Protein AF-A0A3D5DJA9-F1 (afdb_monomer_lite)

Secondary structure (DSSP, 8-state):
--EE-SS-EE-S---SSPPSSSSPPP-EEEE-SHHHHHHHHHTT-EEEE-----HHHHHHHHHHHHHHHTT--PPTT------EEE---S----SSHHHHHHHHHHHHHHHHHHHS--

Foldseek 3Di:
DADDDDVDGGDDDDDPPDDPDLADDQAEDADAALVSLLVCLQQQHAYEDPHPDDPVRVVSSLVNNVVSNVNHDHDPRYDHDHHYHYDDPLDFDDPDPVVRCVVSVVVVVVVVVVVDPD

Sequence (118 aa):
MEHHGEFYNIEPTIVWPRLYQPQFPEIHVAATSLETHIEAGKIGTGVMNASPFAWDYLEDCIKAYKNALRDAQPLSGVGVTDTISLGVFGVHCARTRAVALEEARPSSLGFAKFLMSF

Radius of gyration: 19.24 Å; chains: 1; bounding box: 38×29×57 Å

pLDDT: mean 92.76, std 6.29, range [60.84, 98.31]

Structure (mmCIF, N/CA/C/O backbone):
data_AF-A0A3D5DJA9-F1
#
_entry.id   AF-A0A3D5DJA9-F1
#
loop_
_atom_site.group_PDB
_atom_site.id
_atom_site.type_symbol
_atom_site.label_atom_id
_atom_site.label_alt_id
_atom_site.label_comp_id
_atom_site.label_asym_id
_atom_site.label_entity_id
_atom_site.label_seq_id
_atom_site.pdbx_PDB_ins_code
_atom_site.Cartn_x
_atom_site.Cartn_y
_atom_site.Cartn_z
_atom_site.occupancy
_atom_site.B_iso_or_equiv
_atom_site.auth_seq_id
_atom_site.auth_comp_id
_atom_site.auth_asym_id
_atom_site.auth_atom_id
_atom_site.pdbx_PDB_model_num
ATOM 1 N N . MET A 1 1 ? -5.163 6.553 25.450 1.00 88.44 1 MET A N 1
ATOM 2 C CA . MET A 1 1 ? -4.647 5.413 24.676 1.00 88.44 1 MET A CA 1
ATOM 3 C C . MET A 1 1 ? -3.870 4.560 25.650 1.00 88.44 1 MET A C 1
ATOM 5 O O . MET A 1 1 ? -3.117 5.113 26.438 1.00 88.44 1 MET A O 1
ATOM 9 N N . GLU A 1 2 ? -4.108 3.261 25.617 1.00 95.38 2 GLU A N 1
ATOM 10 C CA . GLU A 1 2 ? -3.396 2.239 26.382 1.00 95.38 2 GLU A CA 1
ATOM 11 C C . GLU A 1 2 ? -3.302 1.001 25.486 1.00 95.38 2 GLU A C 1
ATOM 13 O O . GLU A 1 2 ? -4.168 0.805 24.625 1.00 95.38 2 GLU A O 1
ATOM 18 N N . HIS A 1 3 ? -2.239 0.214 25.613 1.00 95.25 3 HIS A N 1
ATOM 19 C CA . HIS A 1 3 ? -2.079 -1.016 24.840 1.00 95.25 3 HIS A CA 1
ATOM 20 C C . HIS A 1 3 ? -1.105 -1.967 25.532 1.00 95.25 3 HIS A C 1
ATOM 22 O O . HIS A 1 3 ? 0.015 -1.575 25.833 1.00 95.25 3 HIS A O 1
ATOM 28 N N . HIS A 1 4 ? -1.497 -3.226 25.715 1.00 96.19 4 HIS A N 1
ATOM 29 C CA . HIS A 1 4 ? -0.638 -4.275 26.266 1.00 96.19 4 HIS A CA 1
ATOM 30 C C . HIS A 1 4 ? -0.559 -5.426 25.257 1.00 96.19 4 HIS A C 1
ATOM 32 O O . HIS A 1 4 ? -1.411 -6.313 25.249 1.00 96.19 4 HIS A O 1
ATOM 38 N N . GLY A 1 5 ? 0.426 -5.367 24.364 1.00 96.19 5 GLY A N 1
ATOM 39 C CA . GLY A 1 5 ? 0.651 -6.346 23.304 1.00 96.19 5 GLY A CA 1
ATOM 40 C C . GLY A 1 5 ? 2.056 -6.939 23.347 1.00 96.19 5 GLY A C 1
ATOM 41 O O . GLY A 1 5 ? 2.888 -6.566 24.169 1.00 96.19 5 GLY A O 1
ATOM 42 N N . GLU A 1 6 ? 2.326 -7.861 22.427 1.00 97.38 6 GLU A N 1
ATOM 43 C CA . GLU A 1 6 ? 3.624 -8.540 22.313 1.00 97.38 6 GLU A CA 1
ATOM 44 C C . GLU A 1 6 ? 4.774 -7.562 22.029 1.00 97.38 6 GLU A C 1
ATOM 46 O O . GLU A 1 6 ? 5.832 -7.636 22.649 1.00 97.38 6 GLU A O 1
ATOM 51 N N . PHE A 1 7 ? 4.551 -6.621 21.108 1.00 96.31 7 PHE A N 1
ATOM 52 C CA . PHE A 1 7 ? 5.583 -5.686 20.653 1.00 96.31 7 PHE A CA 1
ATOM 53 C C . PHE A 1 7 ? 5.562 -4.344 21.387 1.00 96.31 7 PHE A C 1
ATOM 55 O O . PHE A 1 7 ? 6.583 -3.660 21.447 1.00 96.31 7 PHE A O 1
ATOM 62 N N . TYR A 1 8 ? 4.410 -3.950 21.936 1.00 95.38 8 TYR A N 1
ATOM 63 C CA . TYR A 1 8 ? 4.226 -2.648 22.569 1.00 95.38 8 TYR A CA 1
ATOM 64 C C . TYR A 1 8 ? 3.495 -2.784 23.899 1.00 95.38 8 TYR A C 1
ATOM 66 O O . TYR A 1 8 ? 2.420 -3.375 23.973 1.00 95.38 8 TYR A O 1
ATOM 74 N N . ASN A 1 9 ? 4.059 -2.155 24.926 1.00 96.44 9 ASN A N 1
ATOM 75 C CA . ASN A 1 9 ? 3.464 -2.034 26.247 1.00 96.44 9 ASN A CA 1
ATOM 76 C C . ASN A 1 9 ? 3.353 -0.544 26.601 1.00 96.44 9 ASN A C 1
ATOM 78 O O . ASN A 1 9 ? 4.360 0.110 26.866 1.00 96.44 9 ASN A O 1
ATOM 82 N N . ILE A 1 10 ? 2.143 0.001 26.519 1.00 96.75 10 ILE A N 1
ATOM 83 C CA . ILE A 1 10 ? 1.836 1.427 26.611 1.00 96.75 10 ILE A CA 1
ATOM 84 C C . ILE A 1 10 ? 0.871 1.632 27.771 1.00 96.75 10 ILE A C 1
ATOM 86 O O . ILE A 1 10 ? -0.316 1.313 27.671 1.00 96.75 10 ILE A O 1
ATOM 90 N N . GLU A 1 11 ? 1.398 2.217 28.842 1.00 97.38 11 GLU A N 1
ATOM 91 C CA . GLU A 1 11 ? 0.612 2.659 29.991 1.00 97.38 11 GLU A CA 1
ATOM 92 C C . GLU A 1 11 ? -0.434 3.717 29.590 1.00 97.38 11 GLU A C 1
ATOM 94 O O . GLU A 1 11 ? -0.229 4.444 28.607 1.00 97.38 11 GLU A O 1
ATOM 99 N N . PRO A 1 12 ? -1.537 3.861 30.349 1.00 97.44 12 PRO A N 1
ATOM 100 C CA . PRO A 1 12 ? -2.596 4.812 30.030 1.00 97.44 12 PRO A CA 1
ATOM 101 C C . PRO A 1 12 ? -2.074 6.242 29.861 1.00 97.44 12 PRO A C 1
ATOM 103 O O . PRO A 1 12 ? -1.652 6.898 30.813 1.00 97.44 12 PRO A O 1
ATOM 106 N N . THR A 1 13 ? -2.126 6.747 28.626 1.00 95.69 13 THR A N 1
ATOM 107 C CA . THR A 1 13 ? -1.618 8.078 28.276 1.00 95.69 13 THR A CA 1
ATOM 108 C C . THR A 1 13 ? -2.584 8.872 27.400 1.00 95.69 13 THR A C 1
ATOM 110 O O . THR A 1 13 ? -3.448 8.319 26.705 1.00 95.69 13 THR A O 1
ATOM 113 N N . ILE A 1 14 ? -2.447 10.199 27.414 1.00 94.62 14 ILE A N 1
ATOM 114 C CA . ILE A 1 14 ? -3.261 11.111 26.602 1.00 94.62 14 ILE A CA 1
ATOM 115 C C . ILE A 1 14 ? -2.451 11.561 25.387 1.00 94.62 14 ILE A C 1
ATOM 117 O O . ILE A 1 14 ? -1.375 12.134 25.528 1.00 94.62 14 ILE A O 1
ATOM 121 N N . VAL A 1 15 ? -3.003 11.347 24.192 1.00 91.25 15 VAL A N 1
ATOM 122 C CA . VAL A 1 15 ? -2.413 11.824 22.936 1.00 91.25 15 VAL A CA 1
ATOM 123 C C . VAL A 1 15 ? -2.887 13.256 22.671 1.00 91.25 15 VAL A C 1
ATOM 125 O O . VAL A 1 15 ? -4.094 13.506 22.599 1.00 91.25 15 VAL A O 1
ATOM 128 N N . TRP A 1 16 ? -1.935 14.183 22.536 1.00 94.12 16 TRP A N 1
ATOM 129 C CA . TRP A 1 16 ? -2.167 15.591 22.202 1.00 94.12 16 TRP A CA 1
ATOM 130 C C . TRP A 1 16 ? -1.444 15.974 20.897 1.00 94.12 16 TRP A C 1
ATOM 132 O O . TRP A 1 16 ? -0.338 15.484 20.669 1.00 94.12 16 TRP A O 1
ATOM 142 N N . PRO A 1 17 ? -2.012 16.876 20.071 1.00 92.25 17 PRO A N 1
ATOM 143 C CA . PRO A 1 17 ? -3.330 17.489 20.223 1.00 92.25 17 PRO A CA 1
ATOM 144 C C . PRO A 1 17 ? -4.462 16.487 19.964 1.00 92.25 17 PRO A C 1
ATOM 146 O O . PRO A 1 17 ? -4.275 15.449 19.332 1.00 92.25 17 PRO A O 1
ATOM 149 N N . ARG A 1 18 ? -5.657 16.796 20.471 1.00 89.69 18 ARG A N 1
ATOM 150 C CA . ARG A 1 18 ? -6.853 16.018 20.128 1.00 89.69 18 ARG A CA 1
ATOM 151 C C . ARG A 1 18 ? -7.255 16.320 18.690 1.00 89.69 18 ARG A C 1
ATOM 153 O O . ARG A 1 18 ? -6.970 17.405 18.182 1.00 89.69 18 ARG A O 1
ATOM 160 N N . LEU A 1 19 ? -7.924 15.360 18.054 1.00 87.56 19 LEU A N 1
ATOM 161 C CA . LEU A 1 19 ? -8.506 15.579 16.736 1.00 87.56 19 LEU A CA 1
ATOM 162 C C . LEU A 1 19 ? -9.423 16.801 16.772 1.00 87.56 19 LEU A C 1
ATOM 164 O O . LEU A 1 19 ? -10.211 16.971 17.703 1.00 87.56 19 LEU A O 1
ATOM 168 N N . TYR A 1 20 ? -9.313 17.630 15.737 1.00 89.81 20 TYR A N 1
ATOM 169 C CA . TYR A 1 20 ? -10.180 18.790 15.558 1.00 89.81 20 TYR A CA 1
ATOM 170 C C . TYR A 1 20 ? -11.651 18.383 15.360 1.00 89.81 20 TYR A C 1
ATOM 172 O O . TYR A 1 20 ? -12.553 19.086 15.806 1.00 89.81 20 TYR A O 1
ATOM 180 N N . GLN A 1 21 ? -11.887 17.229 14.731 1.00 89.56 21 GLN A N 1
ATOM 181 C CA . GLN A 1 21 ? -13.208 16.677 14.437 1.00 89.56 21 GLN A CA 1
ATOM 182 C C . GLN A 1 21 ? -13.355 15.244 14.988 1.00 89.56 21 GLN A C 1
ATOM 184 O O . GLN A 1 21 ? -12.343 14.568 15.184 1.00 89.56 21 GLN A O 1
ATOM 189 N N . PRO A 1 22 ? -14.588 14.752 15.225 1.00 82.31 22 PRO A N 1
ATOM 190 C CA . PRO A 1 22 ? -14.812 13.404 15.756 1.00 82.31 22 PRO A CA 1
ATOM 191 C C . PRO A 1 22 ? -14.427 12.278 14.789 1.00 82.31 22 PRO A C 1
ATOM 193 O O . PRO A 1 22 ? -14.013 11.211 15.234 1.00 82.31 22 PRO A O 1
ATOM 196 N N . GLN A 1 23 ? -14.589 12.497 13.481 1.00 84.81 23 GLN A N 1
ATOM 197 C CA . GLN A 1 23 ? -14.267 11.508 12.452 1.00 84.81 23 GLN A CA 1
ATOM 198 C C . GLN A 1 23 ? -12.773 11.521 12.151 1.00 84.81 23 GLN A C 1
ATOM 200 O O . GLN A 1 23 ? -12.198 12.580 11.883 1.00 84.81 23 GLN A O 1
ATOM 205 N N . PHE A 1 24 ? -12.157 10.341 12.126 1.00 89.00 24 PHE A N 1
ATOM 206 C CA . PHE A 1 24 ? -10.800 10.220 11.614 1.00 89.00 24 PHE A CA 1
ATOM 207 C C . PHE A 1 24 ? -10.743 10.655 10.139 1.00 89.00 24 PHE A C 1
ATOM 209 O O . PHE A 1 24 ? -11.730 10.494 9.415 1.00 89.00 24 PHE A O 1
ATOM 216 N N . PRO A 1 25 ? -9.613 11.224 9.686 1.00 90.31 25 PRO A N 1
ATOM 217 C CA . PRO A 1 25 ? -9.385 11.416 8.260 1.00 90.31 25 PRO A CA 1
ATOM 218 C C . PRO A 1 25 ? -9.394 10.066 7.532 1.00 90.31 25 PRO A C 1
ATOM 220 O O . PRO A 1 25 ? -9.171 9.022 8.148 1.00 90.31 25 PRO A O 1
ATOM 223 N N . GLU A 1 26 ? -9.625 10.096 6.219 1.00 92.31 26 GLU A N 1
ATOM 224 C CA . GLU A 1 26 ? -9.482 8.911 5.371 1.00 92.31 26 GLU A CA 1
ATOM 225 C C . GLU A 1 26 ? -8.068 8.337 5.513 1.00 92.31 26 GLU A C 1
ATOM 227 O O . GLU A 1 26 ? -7.065 9.057 5.461 1.00 92.31 26 GLU A O 1
ATOM 232 N N . ILE A 1 27 ? -7.995 7.028 5.748 1.00 93.44 27 ILE A N 1
ATOM 233 C CA . ILE A 1 27 ? -6.736 6.329 5.985 1.00 93.44 27 ILE A CA 1
ATOM 234 C C . ILE A 1 27 ? -6.388 5.535 4.735 1.00 93.44 27 ILE A C 1
ATOM 236 O O . ILE A 1 27 ? -7.198 4.747 4.245 1.00 93.44 27 ILE A O 1
ATOM 240 N N . HIS A 1 28 ? -5.154 5.708 4.263 1.00 95.75 28 HIS A N 1
ATOM 241 C CA . HIS A 1 28 ? -4.601 4.961 3.140 1.00 95.75 28 HIS A CA 1
ATOM 242 C C . HIS A 1 28 ? -3.335 4.225 3.565 1.00 95.75 28 HIS A C 1
ATOM 244 O O . HIS A 1 28 ? -2.550 4.735 4.366 1.00 95.75 28 HIS A O 1
ATOM 250 N N . VAL A 1 29 ? -3.108 3.047 2.990 1.00 95.75 29 VAL A N 1
ATOM 251 C CA . VAL A 1 29 ? -1.892 2.262 3.206 1.00 95.75 29 VAL A CA 1
ATOM 252 C C . VAL A 1 29 ? -1.103 2.109 1.909 1.00 95.75 29 VAL A C 1
ATOM 254 O O . VAL A 1 29 ? -1.658 1.810 0.851 1.00 95.75 29 VAL A O 1
ATOM 257 N N . ALA A 1 30 ? 0.212 2.308 1.993 1.00 96.31 30 ALA A N 1
ATOM 258 C CA . ALA A 1 30 ? 1.133 1.949 0.923 1.00 96.31 30 ALA A CA 1
ATOM 259 C C . ALA A 1 30 ? 1.390 0.437 0.983 1.00 96.31 30 ALA A C 1
ATOM 261 O O . ALA A 1 30 ? 2.102 -0.045 1.862 1.00 96.31 30 ALA A O 1
ATOM 262 N N . ALA A 1 31 ? 0.784 -0.311 0.067 1.00 96.50 31 ALA A N 1
ATOM 263 C CA . ALA A 1 31 ? 0.853 -1.762 0.035 1.00 96.50 31 ALA A CA 1
ATOM 264 C C . ALA A 1 31 ? 1.923 -2.241 -0.953 1.00 96.50 31 ALA A C 1
ATOM 266 O O . ALA A 1 31 ? 1.927 -1.866 -2.126 1.00 96.50 31 ALA A O 1
ATOM 267 N N . THR A 1 32 ? 2.830 -3.093 -0.481 1.00 93.12 32 THR A N 1
ATOM 268 C CA . THR A 1 32 ? 3.940 -3.644 -1.279 1.00 93.12 32 THR A CA 1
ATOM 269 C C . THR A 1 32 ? 3.782 -5.136 -1.579 1.00 93.12 32 THR A C 1
ATOM 271 O O . THR A 1 32 ? 4.516 -5.668 -2.410 1.00 93.12 32 THR A O 1
ATOM 274 N N . SER A 1 33 ? 2.807 -5.810 -0.962 1.00 95.06 33 SER A N 1
ATOM 275 C CA . SER A 1 33 ? 2.517 -7.232 -1.167 1.00 95.06 33 SER A CA 1
ATOM 276 C C . SER A 1 33 ? 1.025 -7.492 -1.400 1.00 95.06 33 SER A C 1
ATOM 278 O O . SER A 1 33 ? 0.177 -6.667 -1.049 1.00 95.06 33 SER A O 1
ATOM 280 N N . LEU A 1 34 ? 0.695 -8.656 -1.965 1.00 96.69 34 LEU A N 1
ATOM 281 C CA . LEU A 1 34 ? -0.681 -9.143 -2.087 1.00 96.69 34 LEU A CA 1
ATOM 282 C C . LEU A 1 34 ? -1.385 -9.208 -0.722 1.00 96.69 34 LEU A C 1
ATOM 284 O O . LEU A 1 34 ? -2.531 -8.790 -0.593 1.00 96.69 34 LEU A O 1
ATOM 288 N N . GLU A 1 35 ? -0.678 -9.675 0.305 1.00 97.50 35 GLU A N 1
ATOM 289 C CA . GLU A 1 35 ? -1.189 -9.772 1.674 1.00 97.50 35 GLU A CA 1
ATOM 290 C C . GLU A 1 35 ? -1.561 -8.397 2.238 1.00 97.50 35 GLU A C 1
ATOM 292 O O . GLU A 1 35 ? -2.660 -8.228 2.754 1.00 97.50 35 GLU A O 1
ATOM 297 N N . THR A 1 36 ? -0.720 -7.374 2.049 1.00 97.06 36 THR A N 1
ATOM 298 C CA . THR A 1 36 ? -1.049 -6.016 2.510 1.00 97.06 36 THR A CA 1
ATOM 299 C C . THR A 1 36 ? -2.290 -5.458 1.810 1.00 97.06 36 THR A C 1
ATOM 301 O O . THR A 1 36 ? -3.072 -4.756 2.443 1.00 97.06 36 THR A O 1
ATOM 304 N N . HIS A 1 37 ? -2.515 -5.790 0.533 1.00 97.94 37 HIS A N 1
ATOM 305 C CA . HIS A 1 37 ? -3.743 -5.408 -0.175 1.00 97.94 37 HIS A CA 1
ATOM 306 C C . HIS A 1 37 ? -4.980 -6.111 0.402 1.00 97.94 37 HIS A C 1
ATOM 308 O O . HIS A 1 37 ? -6.030 -5.487 0.540 1.00 97.94 37 HIS A O 1
ATOM 314 N N . ILE A 1 38 ? -4.861 -7.390 0.770 1.00 97.88 38 ILE A N 1
ATOM 315 C CA . ILE A 1 38 ? -5.940 -8.140 1.424 1.00 97.88 38 ILE A CA 1
ATOM 316 C C . ILE A 1 38 ? -6.269 -7.519 2.783 1.00 97.88 38 ILE A C 1
ATOM 318 O O . ILE A 1 38 ? -7.433 -7.233 3.054 1.00 97.88 38 ILE A O 1
ATOM 322 N N . GLU A 1 39 ? -5.260 -7.278 3.620 1.00 97.12 39 GLU A N 1
ATOM 323 C CA . GLU A 1 39 ? -5.463 -6.702 4.950 1.00 97.12 39 GLU A CA 1
ATOM 324 C C . GLU A 1 39 ? -6.055 -5.294 4.872 1.00 97.12 39 GLU A C 1
ATOM 326 O O . GLU A 1 39 ? -7.004 -5.005 5.596 1.00 97.12 39 GLU A O 1
ATOM 331 N N . ALA A 1 40 ? -5.592 -4.458 3.933 1.00 96.75 40 ALA A N 1
ATOM 332 C CA . ALA A 1 40 ? -6.177 -3.142 3.666 1.00 96.75 40 ALA A CA 1
ATOM 333 C C . ALA A 1 40 ? -7.678 -3.229 3.352 1.00 96.75 40 ALA A C 1
ATOM 335 O O . ALA A 1 40 ? -8.477 -2.478 3.912 1.00 96.75 40 ALA A O 1
ATOM 336 N N . GLY A 1 41 ? -8.067 -4.185 2.500 1.00 97.31 41 GLY A N 1
ATOM 337 C CA . GLY A 1 41 ? -9.469 -4.442 2.181 1.00 97.31 41 GLY A CA 1
ATOM 338 C C . GLY A 1 41 ? -10.268 -4.873 3.412 1.00 97.31 41 GLY A C 1
ATOM 339 O O . GLY A 1 41 ? -11.323 -4.307 3.679 1.00 97.31 41 GLY A O 1
ATOM 340 N N . LYS A 1 42 ? -9.740 -5.803 4.221 1.00 97.06 42 LYS A N 1
ATOM 341 C CA . LYS A 1 42 ? -10.408 -6.292 5.442 1.00 97.06 42 LYS A CA 1
ATOM 342 C C . LYS A 1 42 ? -10.687 -5.187 6.458 1.00 97.06 42 LYS A C 1
ATOM 344 O O . LYS A 1 42 ? -11.742 -5.210 7.083 1.00 97.06 42 LYS A O 1
ATOM 349 N N . ILE A 1 43 ? -9.770 -4.235 6.637 1.00 95.88 43 ILE A N 1
ATOM 350 C CA . ILE A 1 43 ? -9.945 -3.120 7.586 1.00 95.88 43 ILE A CA 1
ATOM 351 C C . ILE A 1 43 ? -10.586 -1.877 6.951 1.00 95.88 43 ILE A C 1
ATOM 353 O O . ILE A 1 43 ? -10.773 -0.869 7.630 1.00 95.88 43 ILE A O 1
ATOM 357 N N . GLY A 1 44 ? -10.918 -1.927 5.658 1.00 96.31 44 GLY A N 1
ATOM 358 C CA . GLY A 1 44 ? -11.621 -0.858 4.954 1.00 96.31 44 GLY A CA 1
ATOM 359 C C . GLY A 1 44 ? -10.799 0.407 4.703 1.00 96.31 44 GLY A C 1
ATOM 360 O O . GLY A 1 44 ? -11.384 1.483 4.602 1.00 96.31 44 GLY A O 1
ATOM 361 N N . THR A 1 45 ? -9.471 0.324 4.613 1.00 96.69 45 THR A N 1
ATOM 362 C CA . THR A 1 45 ? -8.631 1.480 4.260 1.00 96.69 45 THR A CA 1
ATOM 363 C C . THR A 1 45 ? -8.485 1.626 2.748 1.00 96.69 45 THR A C 1
ATOM 365 O O . THR A 1 45 ? -8.661 0.676 1.981 1.00 96.69 45 THR A O 1
ATOM 368 N N . GLY A 1 46 ? -8.126 2.831 2.308 1.00 97.12 46 GLY A N 1
ATOM 369 C CA . GLY A 1 46 ? -7.676 3.044 0.941 1.00 97.12 46 GLY A CA 1
ATOM 370 C C . GLY A 1 46 ? -6.320 2.383 0.723 1.00 97.12 46 GLY A C 1
ATOM 371 O O . GLY A 1 46 ? -5.524 2.240 1.654 1.00 97.12 46 GLY A O 1
ATOM 372 N N . VAL A 1 47 ? -6.019 2.007 -0.513 1.00 97.50 47 VAL A N 1
ATOM 373 C CA . VAL A 1 47 ? -4.760 1.343 -0.850 1.00 97.50 47 VAL A CA 1
ATOM 374 C C . VAL A 1 47 ? -4.019 2.082 -1.958 1.00 97.50 47 VAL A C 1
ATOM 376 O O . VAL A 1 47 ? -4.588 2.509 -2.962 1.00 97.50 47 VAL A O 1
ATOM 379 N N . MET A 1 48 ? -2.712 2.235 -1.776 1.00 97.12 48 MET A N 1
ATOM 380 C CA . MET A 1 48 ? -1.783 2.627 -2.826 1.00 97.12 48 MET A CA 1
ATOM 381 C C . MET A 1 48 ? -0.863 1.445 -3.109 1.00 97.12 48 MET A C 1
ATOM 383 O O . MET A 1 48 ? -0.080 1.069 -2.237 1.00 97.12 48 MET A O 1
ATOM 387 N N . ASN A 1 49 ? -0.904 0.881 -4.318 1.00 95.31 49 ASN A N 1
ATOM 388 C CA . ASN A 1 49 ? 0.102 -0.102 -4.707 1.00 95.31 49 ASN A CA 1
ATOM 389 C C . ASN A 1 49 ? 1.457 0.600 -4.844 1.00 95.31 49 ASN A C 1
ATOM 391 O O . ASN A 1 49 ? 1.618 1.493 -5.675 1.00 95.31 49 ASN A O 1
ATOM 395 N N . ALA A 1 50 ? 2.423 0.175 -4.039 1.00 91.94 50 ALA A N 1
ATOM 396 C CA . ALA A 1 50 ? 3.789 0.688 -4.008 1.00 91.94 50 ALA A CA 1
ATOM 397 C C . ALA A 1 50 ? 4.817 -0.377 -4.435 1.00 91.94 50 ALA A C 1
ATOM 399 O O . ALA A 1 50 ? 6.012 -0.224 -4.188 1.00 91.94 50 ALA A O 1
ATOM 400 N N . SER A 1 51 ? 4.363 -1.473 -5.050 1.00 84.25 51 SER A N 1
ATOM 401 C CA . SER A 1 51 ? 5.241 -2.522 -5.568 1.00 84.25 51 SER A CA 1
ATOM 402 C C . SER A 1 51 ? 5.732 -2.196 -6.992 1.00 84.25 51 SER A C 1
ATOM 404 O O . SER A 1 51 ? 4.945 -1.709 -7.806 1.00 84.25 51 SER A O 1
ATOM 406 N N . PRO A 1 52 ? 7.011 -2.465 -7.329 1.00 81.38 52 PRO A N 1
ATOM 407 C CA . PRO A 1 52 ? 7.583 -2.193 -8.655 1.00 81.38 52 PRO A CA 1
ATOM 408 C C . PRO A 1 52 ? 7.254 -3.284 -9.692 1.00 81.38 52 PRO A C 1
ATOM 410 O O . PRO A 1 52 ? 7.843 -3.305 -10.773 1.00 81.38 52 PRO A O 1
ATOM 413 N N . PHE A 1 53 ? 6.401 -4.250 -9.342 1.00 82.94 53 PHE A N 1
ATOM 414 C CA . PHE A 1 53 ? 6.124 -5.413 -10.177 1.00 82.94 53 PHE A CA 1
ATOM 415 C C . PHE A 1 53 ? 5.209 -5.067 -11.358 1.00 82.94 53 PHE A C 1
ATOM 417 O O . PHE A 1 53 ? 4.581 -4.009 -11.408 1.00 82.94 53 PHE A O 1
ATOM 424 N N . ALA A 1 54 ? 5.174 -5.967 -12.340 1.00 85.56 54 ALA A N 1
ATOM 425 C CA . ALA A 1 54 ? 4.436 -5.779 -13.583 1.00 85.56 54 ALA A CA 1
ATOM 426 C C . ALA A 1 54 ? 2.912 -5.672 -13.374 1.00 85.56 54 ALA A C 1
ATOM 428 O O . ALA A 1 54 ? 2.373 -6.015 -12.321 1.00 85.56 54 ALA A O 1
ATOM 429 N N . TRP A 1 55 ? 2.222 -5.231 -14.428 1.00 91.00 55 TRP A N 1
ATOM 430 C CA . TRP A 1 55 ? 0.777 -4.990 -14.440 1.00 91.00 55 TRP A CA 1
ATOM 431 C C . TRP A 1 55 ? -0.068 -6.193 -14.009 1.00 91.00 55 TRP A C 1
ATOM 433 O O . TRP A 1 55 ? -1.065 -5.992 -13.324 1.00 91.00 55 TRP A O 1
ATOM 443 N N . ASP A 1 56 ? 0.353 -7.418 -14.329 1.00 94.44 56 ASP A N 1
ATOM 444 C CA . ASP A 1 56 ? -0.371 -8.636 -13.940 1.00 94.44 56 ASP A CA 1
ATOM 445 C C . ASP A 1 56 ? -0.430 -8.790 -12.411 1.00 94.44 56 ASP A C 1
ATOM 447 O O . ASP A 1 56 ? -1.486 -9.048 -11.837 1.00 94.44 56 ASP A O 1
ATOM 451 N N . TYR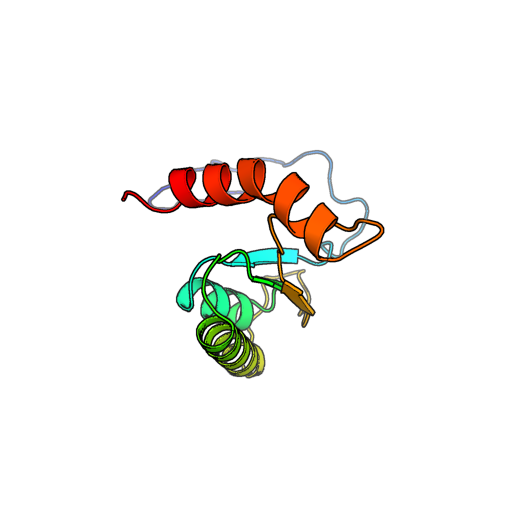 A 1 57 ? 0.686 -8.525 -11.724 1.00 93.25 57 TYR A N 1
ATOM 452 C CA . TYR A 1 57 ? 0.729 -8.561 -10.262 1.00 93.25 57 TYR A CA 1
ATOM 453 C C . TYR A 1 57 ? -0.130 -7.452 -9.642 1.00 93.25 57 TYR A C 1
ATOM 455 O O . TYR A 1 57 ? -0.827 -7.678 -8.654 1.00 93.25 57 TYR A O 1
ATOM 463 N N . LEU A 1 58 ? -0.122 -6.256 -10.243 1.00 94.75 58 LEU A N 1
ATOM 464 C CA . LEU A 1 58 ? -1.015 -5.176 -9.823 1.00 94.75 58 LEU A CA 1
ATOM 465 C C . LEU A 1 58 ? -2.488 -5.584 -9.970 1.00 94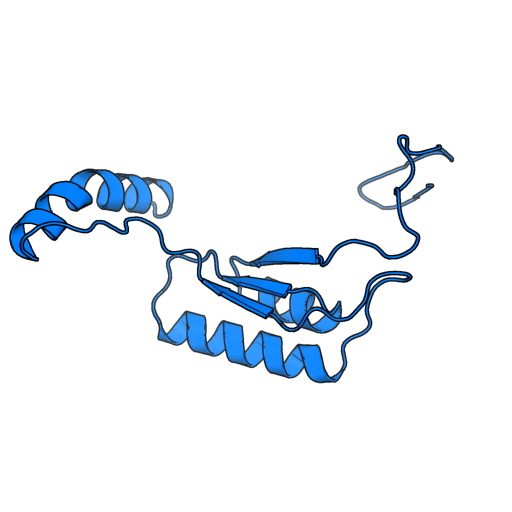.75 58 LEU A C 1
ATOM 467 O O . LEU A 1 58 ? -3.294 -5.285 -9.090 1.00 94.75 58 LEU A O 1
ATOM 471 N N . GLU A 1 59 ? -2.852 -6.262 -11.059 1.00 96.50 59 GLU A N 1
ATOM 472 C CA . GLU A 1 59 ? -4.215 -6.742 -11.274 1.00 96.50 59 GLU A CA 1
ATOM 473 C C . GLU A 1 59 ? -4.649 -7.719 -10.170 1.00 96.50 59 GLU A C 1
ATOM 475 O O . GLU A 1 59 ? -5.746 -7.581 -9.620 1.00 96.50 59 GLU A O 1
ATOM 480 N N . ASP A 1 60 ? -3.775 -8.653 -9.791 1.00 96.94 60 ASP A N 1
ATOM 481 C CA . ASP A 1 60 ? -4.023 -9.601 -8.702 1.00 96.94 60 ASP A CA 1
ATOM 482 C C . ASP A 1 60 ? -4.174 -8.896 -7.347 1.00 96.94 60 ASP A C 1
ATOM 484 O O . ASP A 1 60 ? -5.124 -9.168 -6.605 1.00 96.94 60 ASP A O 1
ATOM 488 N N . CYS A 1 61 ? -3.308 -7.923 -7.054 1.00 97.38 61 CYS A N 1
ATOM 489 C CA . CYS A 1 61 ? -3.405 -7.063 -5.873 1.00 97.38 61 CYS A CA 1
ATOM 490 C C . CYS A 1 61 ? -4.747 -6.320 -5.799 1.00 97.38 61 CYS A C 1
ATOM 492 O O . CYS A 1 61 ? -5.405 -6.318 -4.755 1.00 97.38 61 CYS A O 1
ATOM 494 N N . ILE A 1 62 ? -5.189 -5.725 -6.910 1.00 96.94 62 ILE A N 1
ATOM 495 C CA . ILE A 1 62 ? -6.465 -5.001 -6.994 1.00 96.94 62 ILE A CA 1
ATOM 496 C C . ILE A 1 62 ? -7.647 -5.948 -6.776 1.00 96.94 62 ILE A C 1
ATOM 498 O O . ILE A 1 62 ? -8.575 -5.614 -6.035 1.00 96.94 62 ILE A O 1
ATOM 502 N N . LYS A 1 63 ? -7.632 -7.131 -7.404 1.00 98.06 63 LYS A N 1
ATOM 503 C CA . LYS A 1 63 ? -8.681 -8.147 -7.227 1.00 98.06 63 LYS A CA 1
ATOM 504 C C . LYS A 1 63 ? -8.771 -8.592 -5.771 1.00 98.06 63 LYS A C 1
ATOM 506 O O . LYS A 1 63 ? -9.870 -8.653 -5.222 1.00 98.06 63 LYS A O 1
ATOM 511 N N . ALA A 1 64 ? -7.631 -8.874 -5.148 1.00 97.62 64 ALA A N 1
ATOM 512 C CA . ALA A 1 64 ? -7.569 -9.323 -3.765 1.00 97.62 64 ALA A CA 1
ATOM 513 C C . ALA A 1 64 ? -8.093 -8.259 -2.789 1.00 97.62 64 ALA A C 1
ATOM 515 O O . ALA A 1 64 ? -8.941 -8.576 -1.955 1.00 97.62 64 ALA A O 1
ATOM 516 N N . TYR A 1 65 ? -7.683 -6.996 -2.961 1.00 98.31 65 TYR A N 1
ATOM 517 C CA . TYR A 1 65 ? -8.211 -5.863 -2.195 1.00 98.31 65 TYR A CA 1
ATOM 518 C C . TYR A 1 65 ? -9.734 -5.752 -2.320 1.00 98.31 65 TYR A C 1
ATOM 520 O O . TYR A 1 65 ? -10.446 -5.776 -1.319 1.00 98.31 65 TYR A O 1
ATOM 528 N N . LYS A 1 66 ? -10.254 -5.699 -3.555 1.00 97.88 66 LYS A N 1
ATOM 529 C CA . LYS A 1 66 ? -11.695 -5.539 -3.807 1.00 97.88 66 LYS A CA 1
ATOM 530 C C . LYS A 1 66 ? -12.526 -6.689 -3.257 1.00 97.88 66 LYS A C 1
ATOM 532 O O . LYS A 1 66 ? -13.661 -6.472 -2.846 1.00 97.88 66 LYS A O 1
ATOM 537 N N . ASN A 1 67 ? -11.996 -7.910 -3.285 1.00 98.19 67 ASN A N 1
ATOM 538 C CA . ASN A 1 67 ? -12.676 -9.062 -2.705 1.00 98.19 67 ASN A CA 1
ATOM 539 C C . ASN A 1 67 ? -12.728 -8.958 -1.179 1.00 98.19 67 ASN A C 1
ATOM 541 O O . ASN A 1 67 ? -13.799 -9.142 -0.612 1.00 98.19 67 ASN A O 1
ATOM 545 N N . ALA A 1 68 ? -11.611 -8.616 -0.533 1.00 97.69 68 ALA A N 1
ATOM 546 C CA . ALA A 1 68 ? -11.544 -8.449 0.917 1.00 97.69 68 ALA A CA 1
ATOM 547 C C . ALA A 1 68 ? -12.410 -7.282 1.428 1.00 97.69 68 ALA A C 1
ATOM 549 O O . ALA A 1 68 ? -12.999 -7.379 2.500 1.00 97.69 68 ALA A O 1
ATOM 550 N N . LEU A 1 69 ? -12.535 -6.209 0.641 1.00 97.38 69 LEU A N 1
ATOM 551 C CA . LEU A 1 69 ? -13.312 -5.018 0.991 1.00 97.38 69 LEU A CA 1
ATOM 552 C C . LEU A 1 69 ? -14.820 -5.281 1.148 1.00 97.38 69 LEU A C 1
ATOM 554 O O . LEU A 1 69 ? -15.497 -4.565 1.880 1.00 97.38 69 LEU A O 1
ATOM 558 N N . ARG A 1 70 ? -15.363 -6.307 0.478 1.00 96.88 70 ARG A N 1
ATOM 559 C CA . ARG A 1 70 ? -16.804 -6.629 0.529 1.00 96.88 70 ARG A CA 1
ATOM 560 C C . ARG A 1 70 ? -17.289 -6.948 1.939 1.00 96.88 70 ARG A C 1
ATOM 562 O O . ARG A 1 70 ? -18.419 -6.611 2.273 1.00 96.88 70 ARG A O 1
ATOM 569 N N . ASP A 1 71 ? -16.416 -7.551 2.738 1.00 95.38 71 ASP A N 1
ATOM 570 C CA . ASP A 1 71 ? -16.694 -7.977 4.108 1.00 95.38 71 ASP A CA 1
ATOM 571 C C . ASP A 1 71 ? -15.921 -7.123 5.133 1.00 95.38 71 ASP A C 1
ATOM 573 O O . ASP A 1 71 ? -15.657 -7.570 6.253 1.00 95.38 71 ASP A O 1
ATOM 577 N N . ALA A 1 72 ? -15.538 -5.895 4.750 1.00 96.06 72 ALA A N 1
ATOM 578 C CA . ALA A 1 72 ? -14.687 -5.025 5.554 1.00 96.06 72 ALA A CA 1
ATOM 579 C C . ALA A 1 72 ? -15.261 -4.756 6.954 1.00 96.06 72 ALA A C 1
ATOM 581 O O . ALA A 1 72 ? -16.441 -4.445 7.127 1.00 96.06 72 ALA A O 1
ATOM 582 N N . GLN A 1 73 ? -14.384 -4.819 7.953 1.00 95.25 73 GLN A N 1
ATOM 583 C CA . GLN A 1 73 ? -14.648 -4.488 9.350 1.00 95.25 73 GLN A CA 1
ATOM 584 C C . GLN A 1 73 ? -13.762 -3.296 9.736 1.00 95.25 73 GLN A C 1
ATOM 586 O O . GLN A 1 73 ? -12.635 -3.493 10.203 1.00 95.25 73 GLN A O 1
ATOM 591 N N . PRO A 1 74 ? -14.214 -2.051 9.496 1.00 91.31 74 PRO A N 1
ATOM 592 C CA . PRO A 1 74 ? -13.397 -0.881 9.767 1.00 91.31 74 PRO A CA 1
ATOM 593 C C . PRO A 1 74 ? -13.160 -0.688 11.265 1.00 91.31 74 PRO A C 1
ATOM 595 O O . PRO A 1 74 ? -13.978 -1.051 12.114 1.00 91.31 74 PRO A O 1
ATOM 598 N N . LEU A 1 75 ? -12.021 -0.077 11.589 1.00 85.69 75 LEU A N 1
ATOM 599 C CA . LEU A 1 75 ? -11.697 0.303 12.960 1.00 85.69 75 LEU A CA 1
ATOM 600 C C . LEU A 1 75 ? -12.719 1.313 13.495 1.00 85.69 75 LEU A C 1
ATOM 602 O O . LEU A 1 75 ? -13.250 2.144 12.760 1.00 85.69 75 LEU A O 1
ATOM 606 N N . SER A 1 76 ? -12.969 1.277 14.804 1.00 84.25 76 SER A N 1
ATOM 607 C CA . SER A 1 76 ? -13.931 2.183 15.437 1.00 84.25 76 SER A CA 1
ATOM 608 C C . SER A 1 76 ? -13.594 3.654 15.164 1.00 84.25 76 SER A C 1
ATOM 610 O O . SER A 1 76 ? -12.465 4.099 15.375 1.00 84.25 76 SER A O 1
ATOM 612 N N . GLY A 1 77 ? -14.587 4.411 14.692 1.00 83.19 77 GLY A N 1
ATOM 613 C CA . GLY A 1 77 ? -14.446 5.821 14.318 1.00 83.19 77 GLY A CA 1
ATOM 614 C C . GLY A 1 77 ? -13.849 6.063 12.926 1.00 83.19 77 GLY A C 1
ATOM 615 O O . GLY A 1 77 ? -13.836 7.211 12.477 1.00 83.19 77 GLY A O 1
ATOM 616 N N . VAL A 1 78 ? -13.390 5.014 12.241 1.00 84.62 78 VAL A N 1
ATOM 617 C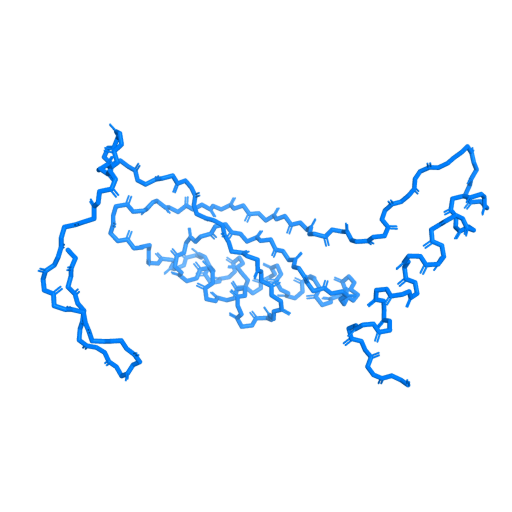 CA . VAL A 1 78 ? -12.888 5.063 10.864 1.00 84.62 78 VAL A CA 1
ATOM 618 C C . VAL A 1 78 ? -13.989 4.554 9.928 1.00 84.62 78 VAL A C 1
ATOM 620 O O . VAL A 1 78 ? -14.672 3.576 10.225 1.00 84.62 78 VAL A O 1
ATOM 623 N N . GLY A 1 79 ? -14.217 5.259 8.820 1.00 89.38 79 GLY A N 1
ATOM 624 C CA . GLY A 1 79 ? -15.125 4.810 7.761 1.00 89.38 79 GLY A CA 1
ATOM 625 C C . GLY A 1 79 ? -14.437 3.855 6.783 1.00 89.38 79 GLY A C 1
ATOM 626 O O . GLY A 1 79 ? -13.226 3.660 6.844 1.00 89.38 79 GLY A O 1
ATOM 627 N N . VAL A 1 80 ? -15.197 3.298 5.838 1.00 94.75 80 VAL A N 1
ATOM 628 C CA . VAL A 1 80 ? -14.608 2.566 4.707 1.00 94.75 80 VAL A CA 1
ATOM 629 C C . VAL A 1 80 ? -14.125 3.564 3.656 1.00 94.75 80 VAL A C 1
ATOM 631 O O . VAL A 1 80 ? -14.896 4.405 3.200 1.00 94.75 80 VAL A O 1
ATOM 634 N N . THR A 1 81 ? -12.861 3.452 3.261 1.00 95.38 81 THR A N 1
ATOM 635 C CA . THR A 1 81 ? -12.228 4.251 2.206 1.00 95.38 81 THR A CA 1
ATOM 636 C C . THR A 1 81 ? -11.941 3.351 0.999 1.00 95.38 81 THR A C 1
ATOM 638 O O . THR A 1 81 ? -10.873 2.753 0.908 1.00 95.38 81 THR A O 1
ATOM 641 N N . ASP A 1 82 ? -12.886 3.244 0.060 1.00 95.06 82 ASP A N 1
ATOM 642 C CA . ASP A 1 82 ? -12.716 2.465 -1.182 1.00 95.06 82 ASP A CA 1
ATOM 643 C C . ASP A 1 82 ? -11.960 3.284 -2.235 1.00 95.06 82 ASP A C 1
ATOM 645 O O . ASP A 1 82 ? -12.539 3.886 -3.143 1.00 95.06 82 ASP A O 1
ATOM 649 N N . THR A 1 83 ? -10.642 3.366 -2.072 1.00 96.44 83 THR A N 1
ATOM 650 C CA . THR A 1 83 ? -9.771 4.044 -3.035 1.00 96.44 83 THR A CA 1
ATOM 651 C C . THR A 1 83 ? -8.585 3.166 -3.380 1.00 96.44 83 THR A C 1
ATOM 653 O O . THR A 1 83 ? -7.968 2.546 -2.515 1.00 96.44 83 THR A O 1
ATOM 656 N N . ILE A 1 84 ? -8.248 3.144 -4.666 1.00 95.56 84 ILE A N 1
ATOM 657 C CA . ILE A 1 84 ? -7.083 2.439 -5.190 1.00 95.56 84 ILE A CA 1
ATOM 658 C C . ILE A 1 84 ? -6.245 3.450 -5.958 1.00 95.56 84 ILE A C 1
ATOM 660 O O . ILE A 1 84 ? -6.733 4.104 -6.880 1.00 95.56 84 ILE A O 1
ATOM 664 N N . SER A 1 85 ? -4.973 3.555 -5.598 1.00 96.00 85 SER A N 1
ATOM 665 C CA . SER A 1 85 ? -3.983 4.353 -6.317 1.00 96.00 85 SER A CA 1
ATOM 666 C C . SER A 1 85 ? -2.738 3.526 -6.630 1.00 96.00 85 SER A C 1
ATOM 668 O O . SER A 1 85 ? -2.524 2.448 -6.075 1.00 96.00 85 SER A O 1
ATOM 670 N N . LEU A 1 86 ? -1.920 4.021 -7.556 1.00 93.56 86 LEU A N 1
ATOM 671 C CA . LEU A 1 86 ? -0.665 3.395 -7.955 1.00 93.56 86 LEU A CA 1
ATOM 672 C C . LEU A 1 86 ? 0.471 4.396 -7.765 1.00 93.56 86 LEU A C 1
ATOM 674 O O . LEU A 1 86 ? 0.476 5.459 -8.386 1.00 93.56 86 LEU A O 1
ATOM 678 N N . GLY A 1 87 ? 1.448 4.032 -6.941 1.00 90.69 87 GLY A N 1
ATOM 679 C CA . GLY A 1 87 ? 2.723 4.729 -6.874 1.00 90.69 87 GLY A CA 1
ATOM 680 C C . GLY A 1 87 ? 3.557 4.381 -8.102 1.00 90.69 87 GLY A C 1
ATOM 681 O O . GLY A 1 87 ? 4.011 3.247 -8.241 1.00 90.69 87 GLY A O 1
ATOM 682 N N . VAL A 1 88 ? 3.758 5.346 -9.000 1.00 86.75 88 VAL A N 1
ATOM 683 C CA . VAL A 1 88 ? 4.612 5.172 -10.183 1.00 86.75 88 VAL A CA 1
ATOM 684 C C . VAL A 1 88 ? 5.942 5.878 -9.945 1.00 86.75 88 VAL A C 1
ATOM 686 O O . VAL A 1 88 ? 5.986 7.090 -9.736 1.00 86.75 88 VAL A O 1
ATOM 689 N N . PHE A 1 89 ? 7.033 5.117 -9.995 1.00 82.69 89 PHE A N 1
ATOM 690 C CA . PHE A 1 89 ? 8.396 5.621 -9.824 1.00 82.69 89 PHE A CA 1
ATOM 691 C C . PHE A 1 89 ? 9.098 5.733 -11.182 1.00 82.69 89 PHE A C 1
ATOM 693 O O . PHE A 1 89 ? 8.843 4.939 -12.084 1.00 82.69 89 PHE A O 1
ATOM 700 N N . GLY A 1 90 ? 9.983 6.722 -11.339 1.00 81.81 90 GLY A N 1
ATOM 701 C CA . GLY A 1 90 ? 10.708 6.935 -12.602 1.00 81.81 90 GLY A CA 1
ATOM 702 C C . GLY A 1 90 ? 9.858 7.543 -13.726 1.00 81.81 90 GLY A C 1
ATOM 703 O O . GLY A 1 90 ? 10.165 7.357 -14.901 1.00 81.81 90 GLY A O 1
ATOM 704 N N . VAL A 1 91 ? 8.784 8.266 -13.387 1.00 88.56 91 VAL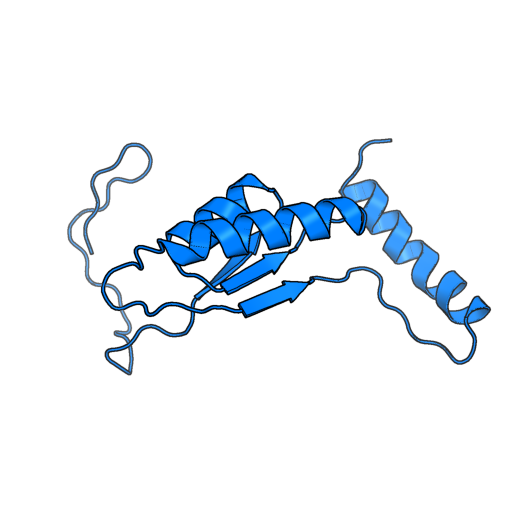 A N 1
ATOM 705 C CA . VAL A 1 91 ? 7.975 8.995 -14.375 1.00 88.56 91 VAL A CA 1
ATOM 706 C C . VAL A 1 91 ? 8.755 10.200 -14.880 1.00 88.56 91 VAL A C 1
ATOM 708 O O . VAL A 1 91 ? 9.178 11.045 -14.093 1.00 88.56 91 VAL A O 1
ATOM 711 N N . HIS A 1 92 ? 8.907 10.301 -16.198 1.00 94.69 92 HIS A N 1
ATOM 712 C CA . HIS A 1 92 ? 9.598 11.418 -16.822 1.00 94.69 92 HIS A CA 1
ATOM 713 C C . HIS A 1 92 ? 8.948 11.801 -18.148 1.00 94.69 92 HIS A C 1
ATOM 715 O O . HIS A 1 92 ? 8.705 10.953 -19.011 1.00 94.69 92 HIS A O 1
ATOM 721 N N . CYS A 1 93 ? 8.683 13.093 -18.313 1.00 96.12 93 CYS A N 1
ATOM 722 C CA . CYS A 1 93 ? 8.072 13.654 -19.509 1.00 96.12 93 CYS A CA 1
ATOM 723 C C . CYS A 1 93 ? 9.079 14.560 -20.215 1.00 96.12 93 CYS A C 1
ATOM 725 O O . CYS A 1 93 ? 9.595 15.501 -19.620 1.00 96.12 93 CYS A O 1
ATOM 727 N N . ALA A 1 94 ? 9.304 14.318 -21.506 1.00 97.44 94 ALA A N 1
ATOM 728 C CA . ALA A 1 94 ? 10.131 15.169 -22.352 1.00 97.44 94 ALA A CA 1
ATOM 729 C C . ALA A 1 94 ? 9.499 15.329 -23.737 1.00 97.44 94 ALA A C 1
ATOM 731 O O . ALA A 1 94 ? 8.558 14.624 -24.103 1.00 97.44 94 ALA A O 1
ATOM 732 N N . ARG A 1 95 ? 10.047 16.248 -24.541 1.00 98.06 95 ARG A N 1
ATOM 733 C CA . ARG A 1 95 ? 9.515 16.586 -25.872 1.00 98.06 95 ARG A CA 1
ATOM 734 C C . ARG A 1 95 ? 9.399 15.386 -26.818 1.00 98.06 95 ARG A C 1
ATOM 736 O O . ARG A 1 95 ? 8.554 15.389 -27.704 1.00 98.06 95 ARG A O 1
ATOM 743 N N . THR A 1 96 ? 10.252 14.378 -26.656 1.00 98.31 96 THR A N 1
ATOM 744 C CA . THR A 1 96 ? 10.143 13.112 -27.388 1.00 98.31 96 THR A CA 1
ATOM 745 C C . THR A 1 96 ? 10.340 11.943 -26.435 1.00 98.31 96 THR A C 1
ATOM 747 O O . THR A 1 96 ? 11.023 12.069 -25.418 1.00 98.31 96 THR A O 1
ATOM 750 N N . ARG A 1 97 ? 9.807 10.775 -26.806 1.00 97.50 97 ARG A N 1
ATOM 751 C CA . ARG A 1 97 ? 10.006 9.529 -26.054 1.00 97.50 97 ARG A CA 1
ATOM 752 C C . ARG A 1 97 ? 11.487 9.169 -25.896 1.00 97.50 97 ARG A C 1
ATOM 754 O O . ARG A 1 97 ? 11.871 8.671 -24.848 1.00 97.50 97 ARG A O 1
ATOM 761 N N . ALA A 1 98 ? 12.306 9.420 -26.919 1.00 97.94 98 ALA A N 1
ATOM 762 C CA . ALA A 1 98 ? 13.737 9.121 -26.877 1.00 97.94 98 ALA A CA 1
ATOM 763 C C . ALA A 1 98 ? 14.455 9.949 -25.803 1.00 97.94 98 ALA A C 1
ATOM 765 O O . ALA A 1 98 ? 15.168 9.386 -24.979 1.00 97.94 98 ALA A O 1
ATOM 766 N N . VAL A 1 99 ? 14.195 11.261 -25.770 1.00 98.00 99 VAL A N 1
ATOM 767 C CA . VAL A 1 99 ? 14.734 12.150 -24.729 1.00 98.00 99 VAL A CA 1
ATOM 768 C C . VAL A 1 99 ? 14.219 11.726 -23.357 1.00 98.00 99 VAL A C 1
ATOM 770 O O . VAL A 1 99 ? 14.998 11.640 -22.415 1.00 98.00 99 VAL A O 1
ATOM 773 N N . ALA A 1 100 ? 12.933 11.373 -23.260 1.00 97.88 100 ALA A N 1
ATOM 774 C CA . ALA A 1 100 ? 12.349 11.016 -21.978 1.00 97.88 100 ALA A CA 1
ATOM 775 C C . ALA A 1 100 ? 12.990 9.762 -21.362 1.00 97.88 100 ALA A C 1
ATOM 777 O O . ALA A 1 100 ? 13.270 9.720 -20.168 1.00 97.88 100 ALA A O 1
ATOM 778 N N . LEU A 1 101 ? 13.245 8.746 -22.189 1.00 95.69 101 LEU A N 1
ATOM 779 C CA . LEU A 1 101 ? 13.900 7.515 -21.755 1.00 95.69 101 LEU A CA 1
ATOM 780 C C . LEU A 1 101 ? 15.355 7.744 -21.356 1.00 95.69 101 LEU A C 1
ATOM 782 O O . LEU A 1 101 ? 15.811 7.134 -20.395 1.00 95.69 101 LEU A O 1
ATOM 786 N N . GLU A 1 102 ? 16.080 8.588 -22.090 1.00 96.81 102 GLU A N 1
ATOM 787 C CA . GLU A 1 102 ? 17.491 8.841 -21.807 1.00 96.81 102 GLU A CA 1
ATOM 788 C C . GLU A 1 102 ? 17.679 9.601 -20.492 1.00 96.81 102 GLU A C 1
ATOM 790 O O . GLU A 1 102 ? 18.486 9.201 -19.657 1.00 96.81 102 GLU A O 1
ATOM 795 N N . GLU A 1 103 ? 16.866 10.630 -20.257 1.00 96.50 103 GLU A N 1
ATOM 796 C CA . GLU A 1 103 ? 16.905 11.426 -19.027 1.00 96.50 103 GLU A CA 1
ATOM 797 C C . GLU A 1 103 ? 16.431 10.625 -17.798 1.00 96.50 103 GLU A C 1
ATOM 799 O O . GLU A 1 103 ? 16.990 10.774 -16.711 1.00 96.50 103 GLU A O 1
ATOM 804 N N . ALA A 1 104 ? 15.450 9.726 -17.957 1.00 95.38 104 ALA A N 1
ATOM 805 C CA . ALA A 1 104 ? 14.937 8.886 -16.869 1.00 95.38 104 ALA A CA 1
ATOM 806 C C . ALA A 1 104 ? 15.824 7.679 -16.531 1.00 95.38 104 ALA A C 1
ATOM 808 O O . ALA A 1 104 ? 15.671 7.067 -15.468 1.00 95.38 104 ALA A O 1
ATOM 809 N N . ARG A 1 105 ? 16.718 7.280 -17.442 1.00 93.50 105 ARG A N 1
ATOM 810 C CA . ARG A 1 105 ? 17.501 6.044 -17.320 1.00 93.50 105 ARG A CA 1
ATOM 811 C C . ARG A 1 105 ? 18.345 5.999 -16.038 1.00 93.50 105 ARG A C 1
ATOM 813 O O . ARG A 1 105 ? 18.263 4.977 -15.354 1.00 93.50 105 ARG A O 1
ATOM 820 N N . PRO A 1 106 ? 19.120 7.038 -15.660 1.00 93.69 106 PRO A N 1
ATOM 821 C CA . PRO A 1 106 ? 19.983 6.960 -14.481 1.00 93.69 106 PRO A CA 1
ATOM 822 C C . PRO A 1 106 ? 19.196 6.788 -13.177 1.00 93.69 106 PRO A C 1
ATOM 824 O O . PRO A 1 106 ? 19.559 5.955 -12.348 1.00 93.69 106 PRO A O 1
ATOM 827 N N . SER A 1 107 ? 18.094 7.528 -13.009 1.00 91.94 107 SER A N 1
ATOM 828 C CA . SER A 1 107 ? 17.254 7.453 -11.807 1.00 91.94 107 SER A CA 1
ATOM 829 C C . SER A 1 107 ? 16.498 6.127 -11.726 1.00 91.94 107 SER A C 1
ATOM 831 O O . SER A 1 107 ? 16.490 5.490 -10.674 1.00 91.94 107 SER A O 1
ATOM 833 N N . SER A 1 108 ? 15.935 5.664 -12.845 1.00 90.81 108 SER A N 1
ATOM 834 C CA . SER A 1 108 ? 15.180 4.406 -12.903 1.00 90.81 108 SER A CA 1
ATOM 835 C C . SER A 1 108 ? 16.072 3.190 -12.641 1.00 90.81 108 SER A C 1
ATOM 837 O O . SER A 1 108 ? 15.704 2.314 -11.861 1.00 90.81 108 SER A O 1
ATOM 839 N N . LEU A 1 109 ? 17.272 3.146 -13.234 1.00 90.06 109 LEU A N 1
ATOM 840 C CA . LEU A 1 109 ? 18.240 2.074 -12.977 1.00 90.06 109 LEU A CA 1
ATOM 841 C C . LEU A 1 109 ? 18.805 2.136 -11.554 1.00 90.06 109 LEU A C 1
ATOM 843 O O . LEU A 1 109 ? 19.001 1.093 -10.933 1.00 90.06 109 LEU A O 1
ATOM 847 N N . GLY A 1 110 ? 19.037 3.339 -11.020 1.00 90.75 110 GLY A N 1
ATOM 848 C CA . GLY A 1 110 ? 19.457 3.523 -9.631 1.00 90.75 110 GLY A CA 1
ATOM 849 C C . GLY A 1 110 ? 18.424 2.983 -8.639 1.00 90.75 110 GLY A C 1
ATOM 850 O O . GLY A 1 110 ? 18.779 2.254 -7.715 1.00 90.75 110 GLY A O 1
ATOM 851 N N . PHE A 1 111 ? 17.141 3.268 -8.872 1.00 88.06 111 PHE A N 1
ATOM 852 C CA . PHE A 1 111 ? 16.043 2.744 -8.062 1.00 88.06 111 PHE A CA 1
ATOM 853 C C . PHE A 1 111 ? 15.895 1.223 -8.194 1.00 88.06 111 PHE A C 1
ATOM 855 O O . PHE A 1 111 ? 15.784 0.525 -7.188 1.00 88.06 111 PHE A O 1
ATOM 862 N N . ALA A 1 112 ? 15.972 0.693 -9.419 1.00 86.56 112 ALA A N 1
ATOM 863 C CA . ALA A 1 112 ? 15.935 -0.747 -9.657 1.00 86.56 112 ALA A CA 1
ATOM 864 C C . ALA A 1 112 ? 17.063 -1.477 -8.912 1.00 86.56 112 ALA A C 1
ATOM 866 O O . ALA A 1 112 ? 16.804 -2.492 -8.275 1.00 86.56 112 ALA A O 1
ATOM 867 N N . LYS A 1 113 ? 18.286 -0.928 -8.924 1.00 89.12 113 LYS A N 1
ATOM 868 C CA . LYS A 1 113 ? 19.437 -1.465 -8.182 1.00 89.12 113 LYS A CA 1
ATOM 869 C C . LYS A 1 113 ? 19.245 -1.424 -6.664 1.00 89.12 113 LYS A C 1
ATOM 871 O O . LYS A 1 113 ? 19.738 -2.297 -5.961 1.00 89.12 113 LYS A O 1
ATOM 876 N N . PHE A 1 114 ? 18.571 -0.398 -6.147 1.00 86.06 114 PHE A N 1
ATOM 877 C CA . PHE A 1 114 ? 18.260 -0.312 -4.720 1.00 86.06 114 PHE A CA 1
ATOM 878 C C . PHE A 1 114 ? 17.262 -1.396 -4.288 1.00 86.06 114 PHE A C 1
ATOM 880 O O . PHE A 1 114 ? 17.427 -1.987 -3.225 1.00 86.06 114 PHE A O 1
ATOM 887 N N . LEU A 1 115 ? 16.243 -1.665 -5.109 1.00 82.50 115 LEU A N 1
ATOM 888 C CA . LEU A 1 115 ? 15.186 -2.626 -4.783 1.00 82.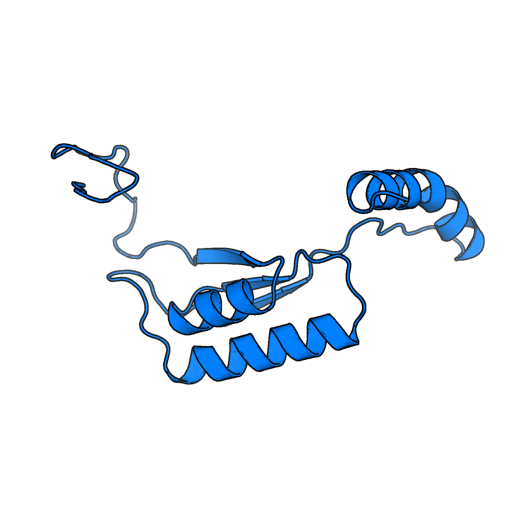50 115 LEU A CA 1
ATOM 889 C C . LEU A 1 115 ? 15.554 -4.083 -5.070 1.00 82.50 115 LEU A C 1
ATOM 891 O O . LEU A 1 115 ? 15.095 -4.982 -4.371 1.00 82.50 115 LEU A O 1
ATOM 895 N N . MET A 1 116 ? 16.333 -4.326 -6.121 1.00 77.75 116 MET A N 1
ATOM 896 C CA . MET A 1 116 ? 16.663 -5.661 -6.603 1.00 77.75 116 MET A CA 1
ATOM 897 C C . MET A 1 116 ? 18.174 -5.849 -6.536 1.00 77.75 116 MET A C 1
ATOM 899 O O . MET A 1 116 ? 18.931 -5.117 -7.170 1.00 77.75 116 MET A O 1
ATOM 903 N N . SER A 1 117 ? 18.616 -6.841 -5.764 1.00 62.94 117 SER A N 1
ATOM 904 C CA . SER A 1 117 ? 20.009 -7.281 -5.794 1.00 62.94 117 SER A CA 1
ATOM 905 C C . SER A 1 117 ? 20.228 -8.107 -7.060 1.00 62.94 117 SER A C 1
ATOM 907 O O . SER A 1 117 ? 19.718 -9.222 -7.159 1.00 62.94 117 SER A O 1
ATOM 909 N N . PHE A 1 118 ? 20.948 -7.546 -8.025 1.00 60.84 118 PHE A N 1
ATOM 910 C CA . PHE A 1 118 ? 21.507 -8.255 -9.176 1.00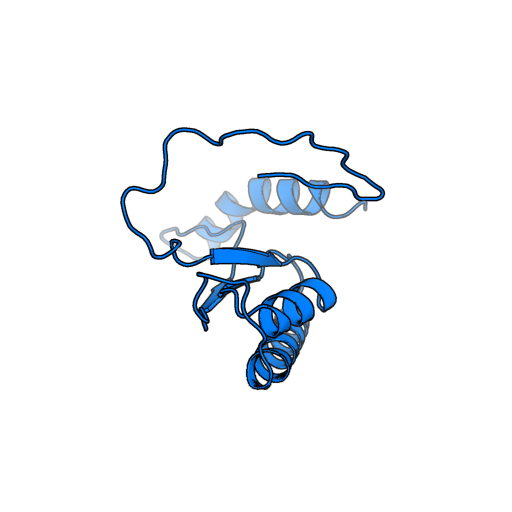 60.84 118 PHE A CA 1
ATOM 911 C C . PHE A 1 118 ? 23.026 -8.103 -9.189 1.00 60.84 118 PHE A C 1
ATOM 913 O O . PHE A 1 118 ? 23.519 -7.030 -8.763 1.00 60.84 118 PHE A O 1
#